Protein AF-A0A388Q6M2-F1 (afdb_monomer_lite)

Sequence (36 aa):
MDVYEPYLLQLGFLERTGRGRVATRLAYEHLGLTYP

Secondary structure (DSSP, 8-state):
--SHHHHHHHTTSEEEETTEEEE-HHHHHHTTPPP-

Foldseek 3Di:
DPPVVVVCVVVQQWDDDPVGIDGDPVVCVVVVHDDD

Structure (mmCIF, N/CA/C/O backbone):
data_AF-A0A388Q6M2-F1
#
_entry.id   AF-A0A388Q6M2-F1
#
loop_
_atom_site.group_PDB
_atom_site.id
_atom_site.type_symbol
_atom_site.label_atom_id
_atom_site.label_alt_id
_atom_site.label_comp_id
_atom_site.label_asym_id
_atom_site.label_entity_id
_atom_site.label_seq_id
_atom_site.pdbx_PDB_ins_code
_atom_site.Cartn_x
_atom_site.Cartn_y
_atom_site.Cartn_z
_atom_site.occupancy
_atom_site.B_iso_or_equiv
_atom_site.auth_seq_id
_atom_site.auth_comp_id
_atom_site.auth_asym_id
_atom_site.auth_atom_id
_atom_site.pdbx_PDB_model_num
ATOM 1 N N . MET A 1 1 ? 15.465 -2.339 -10.209 1.00 57.06 1 MET A N 1
ATOM 2 C CA . MET A 1 1 ? 14.555 -3.437 -9.838 1.00 57.06 1 MET A CA 1
ATOM 3 C C . MET A 1 1 ? 13.468 -2.847 -8.950 1.00 57.06 1 MET A C 1
ATOM 5 O O . MET A 1 1 ? 13.468 -3.131 -7.776 1.00 57.06 1 MET A O 1
ATOM 9 N N . ASP A 1 2 ? 12.595 -1.989 -9.492 1.00 64.75 2 ASP A N 1
ATOM 10 C CA . ASP A 1 2 ? 11.484 -1.359 -8.743 1.00 64.75 2 ASP A CA 1
ATOM 11 C C . ASP A 1 2 ? 10.410 -0.881 -9.735 1.00 64.75 2 ASP A C 1
ATOM 13 O O . ASP A 1 2 ? 10.131 0.303 -9.892 1.00 64.75 2 ASP A O 1
ATOM 17 N N . VAL A 1 3 ? 9.859 -1.817 -10.512 1.00 69.88 3 VAL 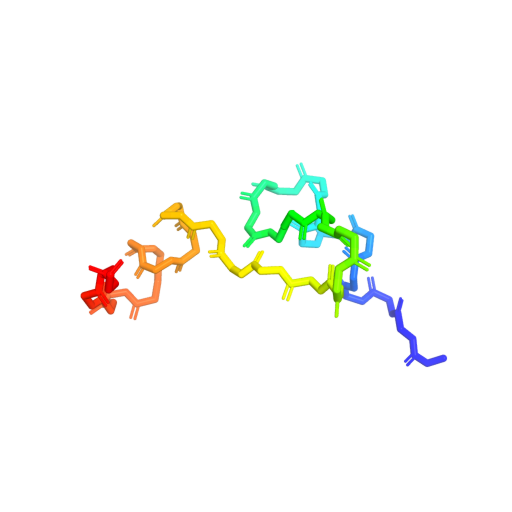A N 1
ATOM 18 C CA . VAL A 1 3 ? 8.800 -1.508 -11.495 1.00 69.88 3 VAL A CA 1
ATOM 19 C C . VAL A 1 3 ? 7.441 -1.338 -10.803 1.00 69.88 3 VAL A C 1
ATOM 21 O O . VAL A 1 3 ? 6.556 -0.659 -11.312 1.00 69.88 3 VAL A O 1
ATOM 24 N N . TYR A 1 4 ? 7.285 -1.899 -9.604 1.00 81.56 4 TYR A N 1
ATOM 25 C CA . TYR A 1 4 ? 6.014 -1.906 -8.887 1.00 81.56 4 TYR A CA 1
ATOM 26 C C . TYR A 1 4 ? 5.716 -0.584 -8.176 1.00 81.56 4 TYR A C 1
ATOM 28 O O . TYR A 1 4 ? 4.563 -0.173 -8.151 1.00 81.56 4 TYR A O 1
ATOM 36 N N . GLU A 1 5 ? 6.721 0.123 -7.645 1.00 82.44 5 GLU A N 1
ATOM 37 C CA . GLU A 1 5 ? 6.497 1.396 -6.942 1.00 82.44 5 GLU A CA 1
ATOM 38 C C . GLU A 1 5 ? 5.745 2.446 -7.781 1.00 82.44 5 GLU A C 1
ATOM 40 O O . GLU A 1 5 ? 4.734 2.954 -7.290 1.00 82.44 5 GLU A O 1
ATOM 45 N N . PRO A 1 6 ? 6.161 2.792 -9.022 1.00 87.94 6 PRO A N 1
ATOM 46 C CA . PRO A 1 6 ? 5.435 3.784 -9.815 1.00 87.94 6 PRO A CA 1
ATOM 47 C C . PRO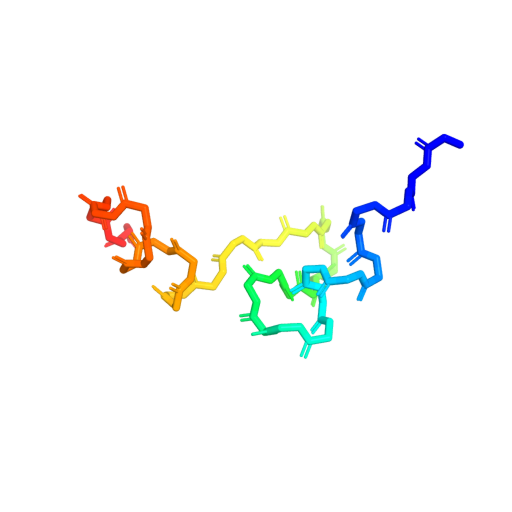 A 1 6 ? 4.012 3.325 -10.135 1.00 87.94 6 PRO A C 1
ATOM 49 O O . PRO A 1 6 ? 3.099 4.143 -10.124 1.00 87.94 6 PRO A O 1
ATOM 52 N N . TYR A 1 7 ? 3.811 2.025 -10.345 1.00 91.06 7 TYR A N 1
ATOM 53 C CA . TYR A 1 7 ? 2.493 1.464 -10.609 1.00 91.06 7 TYR A CA 1
ATOM 54 C C . TYR A 1 7 ? 1.573 1.555 -9.383 1.00 91.06 7 TYR A C 1
ATOM 56 O O . TYR A 1 7 ? 0.443 2.020 -9.488 1.00 91.06 7 TYR A O 1
ATOM 64 N N . LEU A 1 8 ? 2.063 1.196 -8.196 1.00 91.12 8 LEU A N 1
ATOM 65 C CA . LEU A 1 8 ? 1.292 1.282 -6.951 1.00 91.12 8 LEU A CA 1
ATOM 66 C C . LEU A 1 8 ? 1.007 2.734 -6.539 1.00 91.12 8 LEU A C 1
ATOM 68 O O . LEU A 1 8 ? -0.059 3.013 -5.995 1.00 91.12 8 LEU A O 1
ATOM 72 N N . LEU A 1 9 ? 1.924 3.661 -6.838 1.00 91.44 9 LEU A N 1
ATOM 73 C CA . LEU A 1 9 ? 1.701 5.102 -6.684 1.00 91.44 9 LEU A CA 1
ATOM 74 C C . LEU A 1 9 ? 0.616 5.605 -7.650 1.00 91.44 9 LEU A C 1
ATOM 76 O O . LEU A 1 9 ? -0.265 6.351 -7.238 1.00 91.44 9 LEU A O 1
ATOM 80 N N . GLN A 1 10 ? 0.647 5.176 -8.917 1.00 92.25 10 GLN A N 1
ATOM 81 C CA . GLN A 1 10 ? -0.372 5.532 -9.915 1.00 92.25 10 GLN A CA 1
ATOM 82 C C . GLN A 1 10 ? -1.755 4.975 -9.569 1.00 92.25 10 GLN A C 1
ATOM 84 O O . GLN A 1 10 ? -2.755 5.657 -9.773 1.00 92.25 10 GLN A O 1
ATOM 89 N N . LEU A 1 11 ? -1.815 3.761 -9.020 1.00 93.44 11 LEU A N 1
ATOM 90 C CA . LEU A 1 11 ? -3.057 3.152 -8.544 1.00 93.44 11 LEU A CA 1
ATOM 91 C C . LEU A 1 11 ? -3.580 3.768 -7.237 1.00 93.44 11 LEU A C 1
ATOM 93 O O . LEU A 1 11 ? -4.685 3.442 -6.815 1.00 93.44 11 LEU A O 1
ATOM 97 N N . GLY A 1 12 ? -2.801 4.629 -6.575 1.00 93.50 12 GLY A N 1
ATOM 98 C CA . GLY A 1 12 ? -3.166 5.204 -5.281 1.00 93.50 12 GLY A CA 1
ATOM 99 C C . GLY A 1 12 ? -3.112 4.200 -4.129 1.00 93.50 12 GLY A C 1
ATOM 100 O O . GLY A 1 12 ? -3.697 4.449 -3.079 1.00 93.50 12 GLY A O 1
ATOM 101 N N . PHE A 1 13 ? -2.424 3.068 -4.303 1.00 94.94 13 PHE A N 1
ATOM 102 C CA . PHE A 1 13 ? -2.192 2.074 -3.252 1.00 94.94 13 PHE A CA 1
ATOM 103 C C . PHE A 1 13 ? -1.011 2.435 -2.347 1.00 94.94 13 PHE A C 1
ATOM 105 O O . PHE A 1 13 ? -0.917 1.966 -1.213 1.00 94.94 13 PHE A O 1
ATOM 112 N N . LEU A 1 14 ? -0.106 3.278 -2.835 1.00 93.75 14 LEU A N 1
ATOM 113 C CA . LEU A 1 14 ? 1.074 3.713 -2.107 1.00 93.75 14 LEU A CA 1
ATOM 114 C C . LEU A 1 14 ? 1.131 5.238 -2.096 1.00 93.75 14 LEU A C 1
ATOM 116 O O . LEU A 1 14 ? 0.887 5.871 -3.118 1.00 93.75 14 LEU A O 1
ATOM 120 N N . GLU A 1 15 ? 1.494 5.823 -0.962 1.00 93.12 15 GLU A N 1
ATOM 121 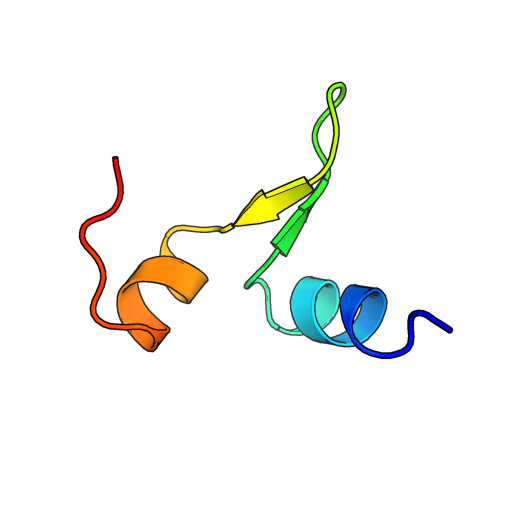C CA . GLU A 1 15 ? 1.707 7.261 -0.798 1.00 93.12 15 GLU A CA 1
ATOM 122 C C . GLU A 1 15 ? 3.126 7.550 -0.316 1.00 93.12 15 GLU A C 1
ATOM 124 O O . GLU A 1 15 ? 3.726 6.788 0.448 1.00 93.12 15 GLU A O 1
ATOM 129 N N . ARG A 1 16 ? 3.679 8.682 -0.765 1.00 91.31 16 ARG A N 1
ATOM 130 C CA . ARG A 1 16 ? 4.991 9.160 -0.319 1.00 91.31 16 ARG A CA 1
ATOM 131 C C . ARG A 1 16 ? 4.826 10.002 0.938 1.00 91.31 16 ARG A C 1
ATOM 133 O O . ARG A 1 16 ? 4.057 10.955 0.958 1.00 91.31 16 ARG A O 1
ATOM 140 N N . THR A 1 17 ? 5.616 9.695 1.955 1.00 89.44 17 THR A N 1
ATOM 141 C CA . THR A 1 17 ? 5.708 10.467 3.196 1.00 89.44 17 THR A CA 1
ATOM 142 C C . THR A 1 17 ? 7.157 10.893 3.423 1.00 89.44 17 THR A C 1
ATOM 144 O O . THR A 1 17 ? 8.083 10.308 2.861 1.00 89.44 17 THR A O 1
ATOM 147 N N . GLY A 1 18 ? 7.393 11.874 4.300 1.00 90.88 18 GLY A N 1
ATOM 148 C CA . GLY A 1 18 ? 8.756 12.305 4.648 1.00 90.88 18 GLY A CA 1
ATOM 1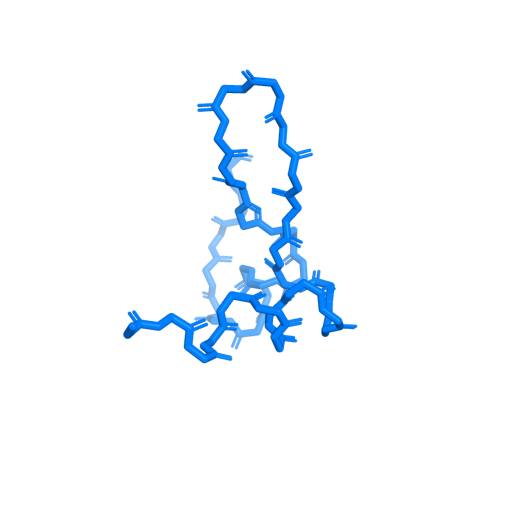49 C C . GLY A 1 18 ? 9.630 11.217 5.295 1.00 90.88 18 GLY A C 1
ATOM 150 O O . GLY A 1 18 ? 10.834 11.406 5.422 1.00 90.88 18 GLY A O 1
ATOM 151 N N . ARG A 1 19 ? 9.043 10.081 5.702 1.00 89.31 19 ARG A N 1
ATOM 152 C CA . ARG A 1 19 ? 9.738 8.945 6.330 1.00 89.31 19 ARG A CA 1
ATOM 153 C C . ARG A 1 19 ? 9.819 7.702 5.434 1.00 89.31 19 ARG A C 1
ATOM 155 O O . ARG A 1 19 ? 10.413 6.713 5.849 1.00 89.31 19 ARG A O 1
ATOM 162 N N . GLY A 1 20 ? 9.231 7.723 4.235 1.00 89.94 20 GLY A N 1
ATOM 163 C CA . GLY A 1 20 ? 9.200 6.565 3.338 1.00 89.94 20 GLY A CA 1
ATOM 164 C C . GLY A 1 20 ? 7.894 6.451 2.559 1.00 89.94 20 GLY A C 1
ATOM 165 O O . GLY A 1 20 ? 7.315 7.456 2.149 1.00 89.94 20 GLY A O 1
ATOM 166 N N . ARG A 1 21 ? 7.425 5.220 2.345 1.00 91.56 21 ARG A N 1
ATOM 167 C CA . ARG A 1 21 ? 6.158 4.946 1.662 1.00 91.56 21 ARG A CA 1
ATOM 168 C C . ARG A 1 21 ? 5.162 4.327 2.632 1.00 91.56 21 ARG A C 1
ATOM 170 O O . ARG A 1 21 ? 5.548 3.494 3.446 1.00 91.56 21 ARG A O 1
ATOM 177 N N . VAL A 1 22 ? 3.906 4.739 2.533 1.00 9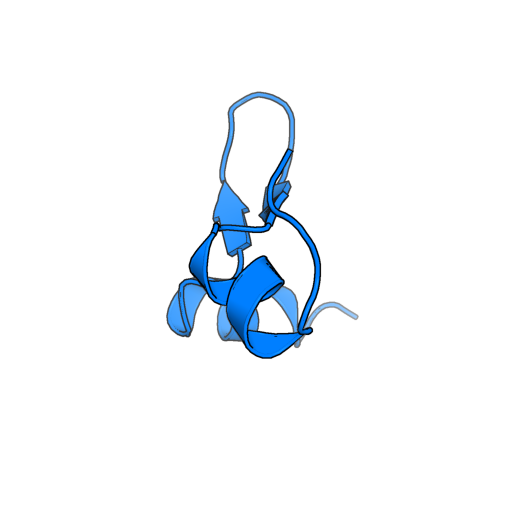3.25 22 VAL A N 1
ATOM 178 C CA . VAL A 1 22 ? 2.797 4.207 3.332 1.00 93.25 22 VAL A CA 1
ATOM 179 C C . VAL A 1 22 ? 1.758 3.610 2.395 1.00 93.25 22 VAL A C 1
ATOM 181 O O . VAL A 1 22 ? 1.460 4.187 1.352 1.00 93.25 22 VAL A O 1
ATOM 184 N N . ALA A 1 23 ? 1.230 2.442 2.758 1.00 94.62 23 ALA A N 1
ATOM 185 C CA . ALA A 1 23 ? 0.087 1.857 2.074 1.00 94.62 23 ALA A CA 1
ATOM 186 C C . ALA A 1 23 ? -1.174 2.654 2.428 1.00 94.62 23 ALA A C 1
ATOM 188 O O . ALA A 1 23 ? -1.441 2.920 3.600 1.00 94.62 23 ALA A O 1
ATOM 189 N N . THR A 1 24 ? -1.933 3.049 1.416 1.00 95.12 24 THR A N 1
ATOM 190 C CA . THR A 1 24 ? -3.152 3.842 1.603 1.00 95.12 24 THR A CA 1
ATOM 191 C C . THR A 1 24 ? -4.301 2.967 2.082 1.00 95.12 24 THR A C 1
ATOM 193 O O . THR A 1 24 ? -4.286 1.753 1.883 1.00 95.12 24 THR A O 1
ATOM 196 N N . ARG A 1 25 ? -5.366 3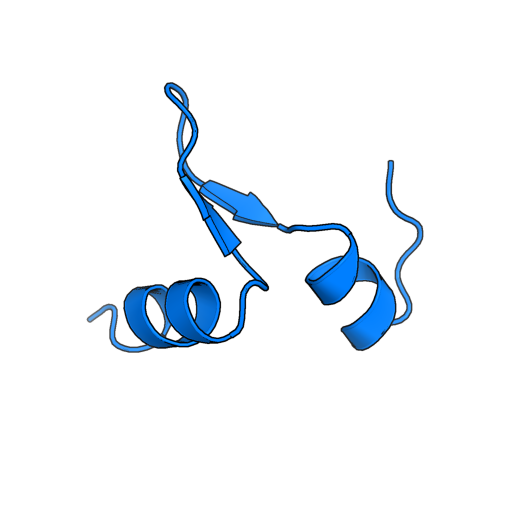.568 2.626 1.00 94.88 25 ARG A N 1
ATOM 197 C CA . ARG A 1 25 ? -6.604 2.836 2.956 1.00 94.88 25 ARG A CA 1
ATOM 198 C C . ARG A 1 25 ? -7.112 1.977 1.792 1.00 94.88 25 ARG A C 1
ATOM 200 O O . ARG A 1 25 ? -7.521 0.844 2.010 1.00 94.88 25 ARG A O 1
ATOM 207 N N . LEU A 1 26 ? -7.004 2.486 0.565 1.00 94.62 26 LEU A N 1
ATOM 208 C CA . LEU A 1 26 ? -7.381 1.769 -0.651 1.00 94.62 26 LEU A CA 1
ATOM 209 C C . LEU A 1 26 ? -6.584 0.462 -0.826 1.00 94.62 26 LEU A C 1
ATOM 211 O O . LEU A 1 26 ? -7.145 -0.552 -1.234 1.00 94.62 26 LEU A O 1
ATOM 215 N N . ALA A 1 27 ? -5.293 0.458 -0.484 1.00 95.62 27 ALA A N 1
ATOM 216 C CA . ALA A 1 27 ? -4.478 -0.755 -0.521 1.00 95.62 27 ALA A CA 1
ATOM 217 C C . ALA A 1 27 ? -4.899 -1.767 0.546 1.00 95.62 27 ALA A C 1
ATOM 219 O O . ALA A 1 27 ? -4.983 -2.957 0.256 1.00 95.62 27 ALA A O 1
ATOM 220 N N . TYR A 1 28 ? -5.202 -1.303 1.761 1.00 95.75 28 TYR A N 1
ATOM 221 C CA . TYR A 1 28 ? -5.695 -2.178 2.827 1.00 95.75 28 TYR A CA 1
ATOM 222 C C . TYR A 1 28 ? -7.038 -2.814 2.453 1.00 95.75 28 TYR A C 1
ATOM 224 O O . TYR A 1 28 ? -7.187 -4.025 2.579 1.00 95.75 28 TYR A O 1
ATOM 232 N N . GLU A 1 29 ? -7.973 -2.037 1.902 1.00 95.56 29 GLU A N 1
ATOM 233 C CA . GLU A 1 29 ? -9.265 -2.545 1.420 1.00 95.56 29 GLU A CA 1
ATOM 234 C C . GLU A 1 29 ? -9.102 -3.572 0.295 1.00 95.56 29 GLU A C 1
ATOM 236 O O . GLU A 1 29 ? -9.734 -4.627 0.331 1.00 95.56 29 GLU A O 1
ATOM 241 N N . HIS A 1 30 ? -8.214 -3.311 -0.671 1.00 94.38 30 HIS A N 1
ATOM 242 C CA . HIS A 1 30 ? -7.931 -4.243 -1.766 1.00 94.38 30 HIS A CA 1
ATOM 243 C C . HIS A 1 30 ? -7.341 -5.573 -1.277 1.00 94.38 30 HIS A C 1
ATOM 245 O O . HIS A 1 30 ? -7.610 -6.626 -1.852 1.00 94.38 30 HIS A O 1
ATOM 251 N N . LEU A 1 31 ? -6.554 -5.526 -0.202 1.00 94.50 31 LEU A N 1
ATOM 252 C CA . LEU A 1 31 ? -5.945 -6.698 0.421 1.00 94.50 31 LEU A CA 1
ATOM 253 C C . LEU A 1 31 ? -6.849 -7.360 1.477 1.00 94.50 31 LEU A C 1
ATOM 255 O O . LEU A 1 31 ? -6.466 -8.388 2.033 1.00 94.50 31 LEU A O 1
ATOM 259 N N . GLY A 1 32 ? -8.027 -6.794 1.770 1.00 95.19 32 GLY A N 1
ATOM 260 C CA . GLY A 1 32 ? -8.921 -7.281 2.826 1.00 95.19 32 GLY A CA 1
ATOM 261 C C . GLY A 1 32 ? -8.342 -7.141 4.238 1.00 95.19 32 GLY A C 1
ATOM 262 O O . GLY A 1 32 ? -8.689 -7.915 5.128 1.00 95.19 32 GLY A O 1
ATOM 263 N N . LEU A 1 33 ? -7.431 -6.187 4.440 1.00 94.75 33 LEU A N 1
ATOM 264 C CA . LEU A 1 33 ? -6.759 -5.931 5.710 1.00 94.75 33 LEU A CA 1
ATOM 265 C C . LEU A 1 33 ? -7.422 -4.771 6.459 1.00 94.75 33 LEU A C 1
ATOM 267 O O . LEU A 1 33 ? -7.892 -3.805 5.859 1.00 94.75 33 LEU A O 1
ATOM 271 N N . THR A 1 34 ? -7.405 -4.832 7.790 1.00 92.06 34 THR A N 1
ATOM 272 C CA . THR A 1 34 ? -7.854 -3.719 8.635 1.00 92.06 34 THR A CA 1
ATOM 273 C C . THR A 1 34 ? -6.842 -2.579 8.569 1.00 92.06 34 THR A C 1
ATOM 275 O O . THR A 1 34 ? -5.666 -2.781 8.872 1.00 92.06 34 THR A O 1
ATOM 278 N N . TYR A 1 35 ? -7.301 -1.387 8.185 1.00 89.81 35 TYR A N 1
ATOM 279 C CA . TYR A 1 35 ? -6.486 -0.173 8.202 1.00 89.81 35 TYR A CA 1
ATOM 280 C C . TYR A 1 35 ? -6.224 0.268 9.660 1.00 89.81 35 TYR A C 1
ATOM 282 O O . TYR A 1 35 ? -7.204 0.440 10.392 1.00 89.81 35 TYR A O 1
ATOM 290 N N . PRO A 1 36 ? -4.954 0.392 10.096 1.00 83.88 36 PRO A N 1
ATOM 291 C CA . PRO A 1 36 ? -4.586 0.756 11.467 1.00 83.88 36 PRO A CA 1
ATOM 292 C C . PRO A 1 36 ? -4.697 2.257 11.771 1.00 83.88 36 PRO A C 1
ATOM 294 O O . PRO A 1 36 ? -4.694 3.079 10.824 1.00 83.88 36 PRO A O 1
#

pLDDT: mean 89.57, std 8.61, range [57.06, 95.75]

Radius of gyration: 10.08 Å; chains: 1; bounding box: 24×20×23 Å